Protein AF-A0A7V2IL84-F1 (afdb_monomer_lite)

Secondary structure (DSSP, 8-state):
-----THHHHHHSSGGGSS-------GGGG--TT-BHHHHHHHH---SEE-SSEEEEEEEETTEEEEEEEETTEE-S--EEE-

Radius of gyration: 22.17 Å; chains: 1; bounding box: 34×16×74 Å

pLDDT: mean 79.85, std 20.75, range [43.19, 97.88]

Sequence (83 aa):
MKRVPTYAAMMALMVFLAGCQQPQERPYSQIKVGQTGSQVIALIGAPDTRSPTRWRYERAIVDKTLVIPMEDGQVASKPGFEP

Foldseek 3Di:
DDDDDPVVVVVVVVVVPPPPPPVPPLQLVPADFFAALVVVCVRHNAAPDDDQQKGWHPPSDPVWIWIFGHHPRTRHDRIDIDD

Structure (mmCIF, N/CA/C/O backbone):
data_AF-A0A7V2IL84-F1
#
_entry.id   AF-A0A7V2IL84-F1
#
loop_
_atom_site.group_PDB
_atom_site.id
_atom_site.type_symbol
_atom_site.label_atom_id
_atom_site.label_alt_id
_atom_site.label_comp_id
_atom_site.label_asym_id
_atom_site.label_entity_id
_atom_site.label_seq_id
_atom_site.pdbx_PDB_ins_code
_atom_site.Cartn_x
_atom_site.Cartn_y
_atom_site.Cartn_z
_atom_site.occupancy
_atom_site.B_iso_or_equiv
_atom_site.auth_seq_id
_atom_site.auth_comp_id
_atom_site.auth_asym_id
_atom_site.auth_atom_id
_atom_site.pdbx_PDB_model_num
ATOM 1 N N . MET A 1 1 ? 20.409 -0.899 -66.470 1.00 49.50 1 MET A N 1
ATOM 2 C CA . MET A 1 1 ? 20.588 -1.703 -65.239 1.00 49.50 1 MET A CA 1
ATOM 3 C C . MET A 1 1 ? 21.094 -0.802 -64.121 1.00 49.50 1 MET A C 1
ATOM 5 O O . MET A 1 1 ? 22.178 -0.265 -64.270 1.00 49.50 1 MET A O 1
ATOM 9 N N . LYS A 1 2 ? 20.323 -0.621 -63.043 1.00 43.28 2 LYS A N 1
ATOM 10 C CA . LYS A 1 2 ? 20.799 -0.223 -61.703 1.00 43.28 2 LYS A CA 1
ATOM 11 C C . LYS A 1 2 ? 19.656 -0.524 -60.730 1.00 43.28 2 LYS A C 1
ATOM 13 O O . LYS A 1 2 ? 18.664 0.192 -60.688 1.00 43.28 2 LYS A O 1
ATOM 18 N N . ARG A 1 3 ? 19.741 -1.685 -60.073 1.00 50.06 3 ARG A N 1
ATOM 19 C CA . ARG 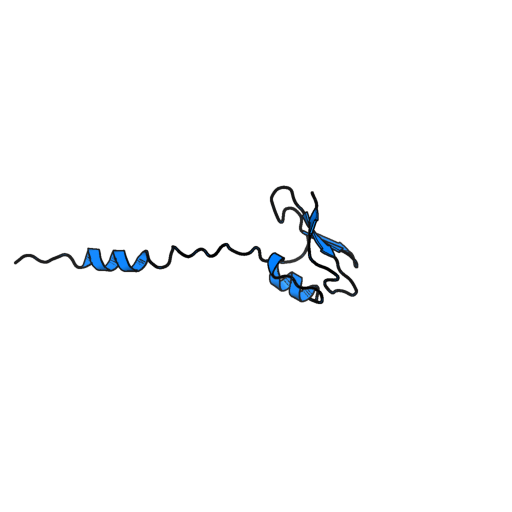A 1 3 ? 18.773 -2.145 -59.070 1.00 50.06 3 ARG A CA 1
ATOM 20 C C . ARG A 1 3 ? 18.995 -1.320 -57.806 1.00 50.06 3 ARG A C 1
ATOM 22 O O . ARG A 1 3 ? 20.075 -1.376 -57.228 1.00 50.06 3 ARG A O 1
ATOM 29 N N . VAL A 1 4 ? 17.992 -0.545 -57.415 1.00 51.06 4 VAL A N 1
ATOM 30 C CA . VAL A 1 4 ? 17.950 0.120 -56.110 1.00 51.06 4 VAL A CA 1
ATOM 31 C C . VAL A 1 4 ? 17.667 -0.974 -55.072 1.00 51.06 4 VAL A C 1
ATOM 33 O O . VAL A 1 4 ? 16.705 -1.721 -55.262 1.00 51.06 4 VAL A O 1
ATOM 36 N N . PRO A 1 5 ? 18.497 -1.166 -54.032 1.00 49.34 5 PRO A N 1
ATOM 37 C CA . PRO A 1 5 ? 18.292 -2.259 -53.093 1.00 49.34 5 PRO A CA 1
ATOM 38 C C . PRO A 1 5 ? 17.094 -1.959 -52.181 1.00 49.34 5 PRO A C 1
ATOM 40 O O . PRO A 1 5 ? 17.127 -1.050 -51.354 1.00 49.34 5 PRO A O 1
ATOM 43 N N . THR A 1 6 ? 16.055 -2.784 -52.309 1.00 53.94 6 THR A N 1
ATOM 44 C CA . THR A 1 6 ? 14.792 -2.819 -51.543 1.00 53.94 6 THR A CA 1
ATOM 45 C C . THR A 1 6 ? 14.973 -2.916 -50.015 1.00 53.94 6 THR A C 1
ATOM 47 O O . THR A 1 6 ? 14.020 -2.761 -49.260 1.00 53.94 6 THR A O 1
ATOM 50 N N . TYR A 1 7 ? 16.197 -3.122 -49.529 1.00 49.00 7 TYR A N 1
ATOM 51 C CA . TYR A 1 7 ? 16.501 -3.292 -48.107 1.00 49.00 7 TYR A CA 1
ATOM 52 C C . TYR A 1 7 ? 16.441 -2.001 -47.278 1.00 49.00 7 TYR A C 1
ATOM 54 O O . TYR A 1 7 ? 16.179 -2.073 -46.080 1.00 49.00 7 TYR A O 1
ATOM 62 N N . ALA A 1 8 ? 16.627 -0.822 -47.882 1.00 48.75 8 ALA A N 1
ATOM 63 C CA . ALA A 1 8 ? 16.580 0.439 -47.132 1.00 48.75 8 ALA A CA 1
ATOM 64 C C . ALA A 1 8 ? 15.152 0.817 -46.691 1.00 48.75 8 ALA A C 1
ATOM 66 O O . ALA A 1 8 ? 14.959 1.367 -45.609 1.00 48.75 8 ALA A O 1
ATOM 67 N N . ALA A 1 9 ? 14.137 0.467 -47.488 1.00 48.03 9 ALA A N 1
ATOM 68 C CA . ALA A 1 9 ? 12.741 0.767 -47.170 1.00 48.03 9 ALA A CA 1
ATOM 69 C C . ALA A 1 9 ? 12.177 -0.124 -46.047 1.00 48.03 9 AL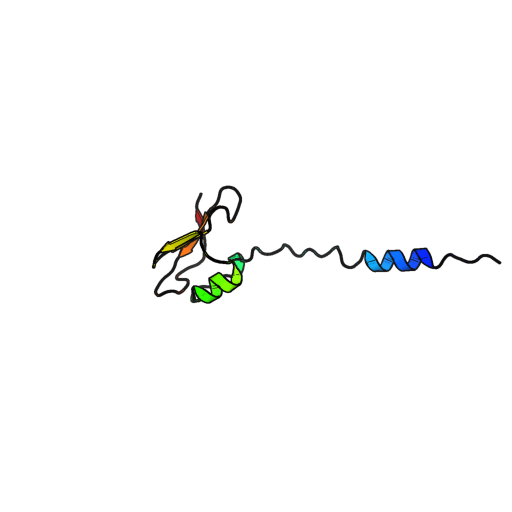A A C 1
ATOM 71 O O . ALA A 1 9 ? 11.288 0.300 -45.313 1.00 48.03 9 ALA A O 1
ATOM 72 N N . MET A 1 10 ? 12.713 -1.338 -45.872 1.00 46.44 10 MET A N 1
ATOM 73 C CA . MET A 1 10 ? 12.221 -2.289 -44.867 1.00 46.44 10 MET A CA 1
ATOM 74 C C . MET A 1 10 ? 12.747 -1.999 -43.449 1.00 46.44 10 MET A C 1
ATOM 76 O O . MET A 1 10 ? 12.120 -2.399 -42.473 1.00 46.44 10 MET A O 1
ATOM 80 N N . MET A 1 11 ? 13.851 -1.252 -43.321 1.00 46.91 11 MET A N 1
ATOM 81 C CA . MET A 1 11 ? 14.410 -0.856 -42.019 1.00 46.91 11 MET A CA 1
ATOM 82 C C . MET A 1 11 ? 13.794 0.432 -41.458 1.00 46.91 11 MET A C 1
ATOM 84 O O . MET A 1 11 ? 13.769 0.620 -40.245 1.00 46.91 11 MET A O 1
ATOM 88 N N . ALA A 1 12 ? 13.237 1.301 -42.307 1.00 44.91 12 ALA A N 1
ATOM 89 C CA . ALA A 1 12 ? 12.582 2.529 -41.851 1.00 44.91 12 ALA A CA 1
ATOM 90 C C . ALA A 1 12 ? 11.217 2.272 -41.181 1.00 44.91 12 ALA A C 1
ATOM 92 O O . ALA A 1 12 ? 10.776 3.074 -40.361 1.00 44.91 12 ALA A O 1
ATOM 93 N N . LEU A 1 13 ? 10.561 1.143 -41.483 1.00 43.19 13 LEU A N 1
ATOM 94 C CA . LEU A 1 13 ? 9.236 0.831 -40.939 1.00 43.19 13 LEU A CA 1
ATOM 95 C C . LEU A 1 13 ? 9.276 0.236 -39.518 1.00 43.19 13 LEU A C 1
ATOM 97 O O . LEU A 1 13 ? 8.274 0.294 -38.814 1.00 43.19 13 LEU A O 1
ATOM 101 N N . MET A 1 14 ? 10.417 -0.298 -39.059 1.00 46.22 14 MET A N 1
ATOM 102 C CA . MET A 1 14 ? 10.520 -0.879 -37.707 1.00 46.22 14 MET A CA 1
ATOM 103 C C . MET A 1 14 ? 10.835 0.139 -36.604 1.00 46.22 14 MET A C 1
ATOM 105 O O . MET A 1 14 ? 10.614 -0.152 -35.432 1.00 46.22 14 MET A O 1
ATOM 109 N N . VAL A 1 15 ? 11.317 1.340 -36.937 1.00 46.88 15 VAL A N 1
ATOM 110 C CA . VAL A 1 15 ? 11.721 2.333 -35.919 1.00 46.88 15 VAL A CA 1
ATOM 111 C C . VAL A 1 15 ? 10.524 3.132 -35.376 1.00 46.88 15 VAL A C 1
ATOM 113 O O . VAL A 1 15 ? 10.609 3.732 -34.308 1.00 46.88 15 VAL A O 1
ATOM 116 N N . PHE A 1 16 ? 9.368 3.097 -36.046 1.00 45.00 16 PHE A N 1
ATOM 117 C CA . PHE A 1 16 ? 8.212 3.925 -35.674 1.00 45.00 16 PHE A CA 1
ATOM 118 C C . PHE A 1 16 ? 7.377 3.407 -34.486 1.00 45.00 16 PHE A C 1
ATOM 120 O O . PHE A 1 16 ? 6.480 4.112 -34.034 1.00 45.00 16 PHE A O 1
ATOM 127 N N . LEU A 1 17 ? 7.672 2.221 -33.936 1.00 48.47 17 LEU A N 1
ATOM 128 C CA . LEU A 1 17 ? 6.941 1.653 -32.787 1.00 48.47 17 LEU A CA 1
ATOM 129 C C . LEU A 1 17 ? 7.698 1.721 -31.449 1.00 48.47 17 LEU A C 1
ATOM 131 O O . LEU A 1 17 ? 7.179 1.256 -30.440 1.00 48.47 17 LEU A O 1
ATOM 135 N N . ALA A 1 18 ? 8.899 2.306 -31.406 1.00 52.53 18 ALA A N 1
ATOM 136 C CA . ALA A 1 18 ? 9.715 2.348 -30.184 1.00 52.53 18 ALA A CA 1
ATOM 137 C C . ALA A 1 18 ? 9.639 3.680 -29.405 1.00 52.53 18 ALA A C 1
ATOM 139 O O . ALA A 1 18 ? 10.225 3.796 -28.333 1.00 52.53 18 ALA A O 1
ATOM 140 N N . GLY A 1 19 ? 8.953 4.701 -29.930 1.00 47.34 19 GLY A N 1
ATOM 141 C CA . GLY A 1 19 ? 9.147 6.088 -29.485 1.00 47.34 19 GLY A CA 1
ATOM 142 C C . GLY A 1 19 ? 8.070 6.706 -28.597 1.00 47.34 19 GLY A C 1
ATOM 143 O O . GLY A 1 19 ? 8.268 7.815 -28.113 1.00 47.34 19 GLY A O 1
ATOM 144 N N . CYS A 1 20 ? 6.946 6.033 -28.353 1.00 45.25 20 CYS A N 1
ATOM 145 C CA . CYS A 1 20 ? 5.946 6.523 -27.405 1.00 45.25 20 CYS A CA 1
ATOM 146 C C . CYS A 1 20 ? 5.959 5.644 -26.159 1.00 45.25 20 CYS A C 1
ATOM 148 O O . CYS A 1 20 ? 4.972 4.988 -25.838 1.00 45.25 20 CYS A O 1
ATOM 150 N N . GLN A 1 21 ? 7.076 5.641 -25.428 1.00 49.97 21 GLN A N 1
ATOM 151 C CA . GLN A 1 21 ? 6.989 5.373 -23.997 1.00 49.97 21 GLN A CA 1
ATOM 152 C C . GLN A 1 21 ? 6.204 6.545 -23.403 1.00 49.97 21 GLN A C 1
ATOM 154 O O . GLN A 1 21 ? 6.776 7.561 -23.009 1.00 49.97 21 GLN A O 1
ATOM 159 N N . GLN A 1 22 ? 4.869 6.433 -23.398 1.00 50.19 22 GLN A N 1
ATOM 160 C CA . GLN A 1 22 ? 4.053 7.205 -22.468 1.00 50.19 22 GLN A CA 1
ATOM 161 C C . GLN A 1 22 ? 4.737 7.095 -21.103 1.00 50.19 22 GLN A C 1
ATOM 163 O O . GLN A 1 22 ? 5.219 6.002 -20.780 1.00 50.19 22 GLN A O 1
ATOM 168 N N . PRO A 1 23 ? 4.828 8.187 -20.322 1.00 52.62 23 PRO A N 1
ATOM 169 C CA . PRO A 1 23 ? 5.311 8.099 -18.954 1.00 52.62 23 PRO A CA 1
ATOM 170 C C . PRO A 1 23 ? 4.564 6.934 -18.321 1.00 52.62 23 PRO A C 1
ATOM 172 O O . PRO A 1 23 ? 3.335 6.966 -18.272 1.00 52.62 23 PRO A O 1
ATOM 175 N N . GLN A 1 24 ? 5.275 5.857 -17.986 1.00 55.44 24 GLN A N 1
ATOM 176 C CA . GLN A 1 24 ? 4.641 4.660 -17.463 1.00 55.44 24 GLN A CA 1
ATOM 177 C C . GLN A 1 24 ? 4.129 5.060 -16.085 1.00 55.44 24 GLN A C 1
ATOM 179 O O . GLN A 1 24 ? 4.889 5.084 -15.114 1.00 55.44 24 GLN A O 1
ATOM 184 N N . GLU A 1 25 ? 2.876 5.518 -16.038 1.00 62.66 25 GLU A N 1
ATOM 185 C CA . GLU A 1 25 ? 2.221 5.911 -14.807 1.00 62.66 25 GLU A CA 1
ATOM 186 C C . GLU A 1 25 ? 2.376 4.742 -13.855 1.00 62.66 25 GLU A C 1
ATOM 188 O O . GLU A 1 25 ? 2.021 3.600 -14.162 1.00 62.66 25 GLU A O 1
ATOM 193 N N . ARG A 1 26 ? 3.033 5.019 -12.732 1.00 76.50 26 ARG A N 1
ATOM 194 C CA . ARG A 1 26 ? 3.347 3.983 -11.767 1.00 76.50 26 ARG A CA 1
ATOM 195 C C . ARG A 1 26 ? 2.030 3.321 -11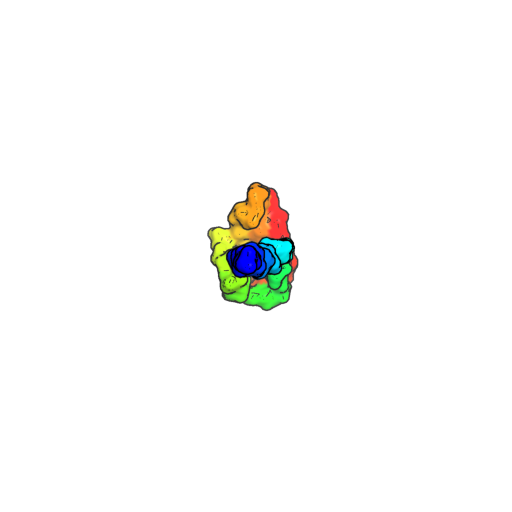.363 1.00 76.50 26 ARG A C 1
ATOM 197 O O . ARG A 1 26 ? 1.108 4.054 -11.028 1.00 76.50 26 ARG A O 1
ATOM 204 N N . PRO A 1 27 ? 1.932 1.984 -11.329 1.00 81.44 27 PRO A N 1
ATOM 205 C CA . PRO A 1 27 ? 0.664 1.282 -11.109 1.00 81.44 27 PRO A CA 1
ATOM 206 C C . PRO A 1 27 ? -0.154 1.787 -9.907 1.00 81.44 27 PRO A C 1
ATOM 208 O O . PRO A 1 27 ? -1.380 1.808 -9.946 1.00 81.44 27 PRO A O 1
ATOM 211 N N . TYR A 1 28 ? 0.513 2.285 -8.859 1.00 84.75 28 TYR A N 1
ATOM 212 C CA . TYR A 1 28 ? -0.141 2.856 -7.683 1.00 84.75 28 TYR A CA 1
ATOM 213 C C . TYR A 1 28 ? -0.908 4.170 -7.933 1.00 84.75 28 TYR A C 1
ATOM 215 O O . TYR A 1 28 ? -1.772 4.515 -7.130 1.00 84.75 28 TYR A O 1
ATOM 223 N N . SER A 1 29 ? -0.635 4.917 -9.012 1.00 87.56 29 SER A N 1
ATOM 224 C CA . SER A 1 29 ? -1.390 6.137 -9.353 1.00 87.56 29 SER A CA 1
ATOM 225 C C . SER A 1 29 ? -2.823 5.829 -9.789 1.00 87.56 29 SER A C 1
ATOM 227 O O . SER A 1 29 ? -3.681 6.708 -9.742 1.00 87.56 29 SER A O 1
ATOM 229 N N . GLN A 1 30 ? -3.092 4.577 -10.163 1.00 90.75 30 GLN A N 1
ATOM 230 C CA . GLN A 1 30 ? -4.407 4.102 -10.583 1.00 90.75 30 GLN A CA 1
ATOM 231 C C . GLN A 1 30 ? -5.278 3.641 -9.401 1.00 90.75 30 GLN A C 1
ATOM 233 O O . GLN A 1 30 ? -6.449 3.310 -9.604 1.00 90.75 30 GLN A O 1
ATOM 238 N N . ILE A 1 31 ? -4.736 3.626 -8.176 1.00 93.94 31 ILE A N 1
ATOM 239 C CA . ILE A 1 31 ? -5.483 3.249 -6.973 1.00 93.94 31 ILE A CA 1
ATOM 240 C C . ILE A 1 31 ? -6.521 4.323 -6.640 1.00 93.94 31 ILE A C 1
ATOM 242 O O . ILE A 1 31 ? -6.220 5.518 -6.598 1.00 93.94 31 ILE A O 1
ATOM 246 N N . LYS A 1 32 ? -7.747 3.883 -6.352 1.00 95.44 32 LYS A N 1
ATOM 247 C CA . LYS A 1 32 ? -8.884 4.744 -6.005 1.00 95.44 32 LYS A CA 1
ATOM 248 C C . LYS A 1 32 ? -9.448 4.378 -4.635 1.00 95.44 32 LYS A C 1
ATOM 250 O O . LYS A 1 32 ? -9.426 3.218 -4.235 1.00 95.44 32 LYS A O 1
ATOM 255 N N . VAL A 1 33 ? -9.994 5.378 -3.946 1.00 96.56 33 VAL A N 1
ATOM 256 C CA . VAL A 1 33 ? -10.753 5.191 -2.699 1.00 96.56 33 VAL A CA 1
ATOM 257 C C . VAL A 1 33 ? -11.938 4.253 -2.950 1.00 96.56 33 VAL A C 1
ATOM 259 O O . VAL A 1 33 ? -12.560 4.316 -4.012 1.00 96.56 33 VAL A O 1
ATOM 262 N N . GLY A 1 34 ? -12.216 3.364 -1.996 1.00 96.81 34 GLY A N 1
ATOM 263 C CA . GLY A 1 34 ? -13.253 2.333 -2.087 1.00 96.81 34 GLY A CA 1
ATOM 264 C C . GLY A 1 34 ? -12.845 1.075 -2.863 1.00 96.81 34 GLY A C 1
ATOM 265 O O . GLY A 1 34 ? -13.614 0.120 -2.922 1.00 96.81 34 GLY A O 1
ATOM 266 N N . GLN A 1 35 ? -11.645 1.017 -3.456 1.00 97.06 35 GLN A N 1
ATOM 267 C CA . GLN A 1 35 ? -11.161 -0.244 -4.022 1.00 97.06 35 GLN A CA 1
ATOM 268 C C . GLN A 1 35 ? -10.939 -1.275 -2.923 1.00 97.06 35 GLN A C 1
ATOM 270 O O . GLN A 1 35 ? -10.391 -0.971 -1.869 1.00 97.06 35 GLN A O 1
ATOM 275 N N . THR A 1 36 ? -11.304 -2.520 -3.194 1.00 97.44 36 THR A N 1
ATOM 276 C CA . THR A 1 36 ? -11.015 -3.633 -2.286 1.00 97.44 36 THR A CA 1
ATOM 277 C C . THR A 1 36 ? -9.519 -3.938 -2.262 1.00 97.44 36 THR A C 1
ATOM 279 O O . THR A 1 36 ? -8.820 -3.787 -3.269 1.00 97.44 36 THR A O 1
ATOM 282 N N . GLY A 1 37 ? -9.028 -4.466 -1.143 1.00 95.62 37 GLY A N 1
ATOM 283 C CA . GLY A 1 37 ? -7.651 -4.944 -1.038 1.00 95.62 37 GLY A CA 1
ATOM 284 C C . GLY A 1 37 ? -7.284 -5.952 -2.136 1.00 95.62 37 GLY A C 1
ATOM 285 O O . GLY A 1 37 ? -6.179 -5.903 -2.665 1.00 95.62 37 GLY A O 1
ATOM 286 N N . SER A 1 38 ? -8.219 -6.810 -2.557 1.00 96.69 38 SER A N 1
ATOM 287 C CA . SER A 1 38 ? -8.005 -7.757 -3.662 1.00 96.69 38 SER A CA 1
ATOM 288 C C . SER A 1 38 ? -7.777 -7.065 -5.009 1.00 96.69 38 SER A C 1
ATOM 290 O O . SER A 1 38 ? -6.918 -7.495 -5.774 1.00 96.69 38 SER A O 1
ATOM 292 N N . GLN A 1 39 ? -8.501 -5.977 -5.297 1.00 96.56 39 GLN A N 1
ATOM 293 C CA . GLN A 1 39 ? -8.279 -5.174 -6.506 1.00 96.56 39 GLN A CA 1
ATOM 294 C C . GLN A 1 39 ? -6.918 -4.476 -6.471 1.00 96.56 39 G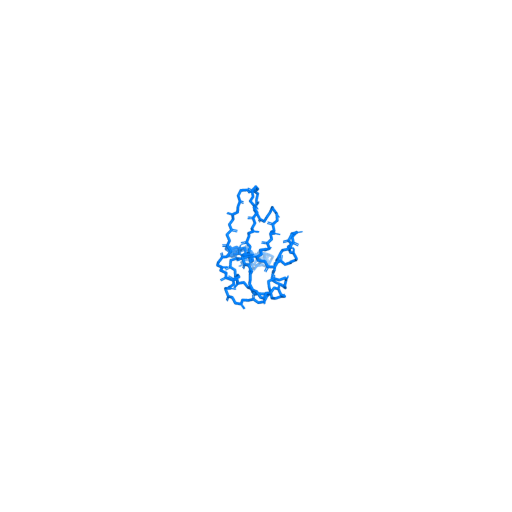LN A C 1
ATOM 296 O O . GLN A 1 39 ? -6.220 -4.450 -7.481 1.00 96.56 39 GLN A O 1
ATOM 301 N N . VAL A 1 40 ? -6.516 -3.961 -5.307 1.00 95.38 40 VAL A N 1
ATOM 302 C CA . VAL A 1 40 ? -5.182 -3.373 -5.121 1.00 95.38 40 VAL A CA 1
ATOM 303 C C . VAL A 1 40 ? -4.093 -4.429 -5.339 1.00 95.38 40 VAL A C 1
ATOM 305 O O . VAL A 1 40 ? -3.136 -4.168 -6.064 1.00 95.38 40 VAL A O 1
ATOM 308 N N . ILE A 1 41 ? -4.264 -5.641 -4.796 1.00 95.25 41 ILE A N 1
ATOM 309 C CA . ILE A 1 41 ? -3.316 -6.752 -4.987 1.00 95.25 41 ILE A CA 1
ATOM 310 C C . ILE A 1 41 ? -3.206 -7.145 -6.457 1.00 95.25 41 ILE A C 1
ATOM 312 O O . ILE A 1 41 ? -2.104 -7.367 -6.951 1.00 95.25 41 ILE A O 1
ATOM 316 N N . ALA A 1 42 ? -4.331 -7.215 -7.168 1.00 94.44 42 ALA A N 1
ATOM 317 C CA . ALA A 1 42 ? -4.332 -7.513 -8.595 1.00 94.44 42 ALA A CA 1
ATOM 318 C C . ALA A 1 42 ? -3.608 -6.435 -9.422 1.00 94.44 42 ALA A C 1
ATOM 320 O O . ALA A 1 42 ? -3.051 -6.744 -10.471 1.00 94.44 42 ALA A O 1
ATOM 321 N N . LEU A 1 43 ? -3.608 -5.184 -8.951 1.00 92.31 43 LEU A N 1
ATOM 322 C CA . LEU A 1 43 ? -3.010 -4.048 -9.647 1.00 92.31 43 LEU A CA 1
ATOM 323 C C . LEU A 1 43 ? -1.503 -3.912 -9.394 1.00 92.31 43 LEU A C 1
ATOM 325 O O . LEU A 1 43 ? -0.749 -3.665 -10.334 1.00 92.31 43 LEU A O 1
ATOM 329 N N . ILE A 1 44 ? -1.067 -4.018 -8.133 1.00 92.19 44 ILE A N 1
ATOM 330 C CA . ILE A 1 44 ? 0.316 -3.695 -7.734 1.00 92.19 44 ILE A CA 1
ATOM 331 C C . ILE A 1 44 ? 1.034 -4.808 -6.962 1.00 92.19 44 ILE A C 1
ATOM 333 O O . ILE A 1 44 ? 2.185 -4.629 -6.572 1.00 92.19 44 ILE A O 1
ATOM 337 N N . GLY A 1 45 ? 0.385 -5.955 -6.758 1.00 93.25 45 GLY A N 1
ATOM 338 C CA . GLY A 1 45 ? 0.915 -7.069 -5.977 1.00 93.25 45 GLY A CA 1
ATOM 339 C C . GLY A 1 45 ? 0.568 -6.994 -4.489 1.00 93.25 45 GLY A C 1
ATOM 340 O O . GLY A 1 45 ? -0.161 -6.120 -4.028 1.00 93.25 45 GLY A O 1
ATOM 341 N N . ALA A 1 46 ? 1.064 -7.962 -3.719 1.00 95.38 46 ALA A N 1
ATOM 342 C CA . ALA A 1 46 ? 0.851 -7.991 -2.277 1.00 95.38 46 ALA A CA 1
ATOM 343 C C . ALA A 1 46 ? 1.727 -6.942 -1.563 1.00 95.38 46 ALA A C 1
ATOM 345 O O . ALA A 1 46 ? 2.884 -6.783 -1.940 1.00 95.38 46 ALA A O 1
ATOM 346 N N . PRO A 1 47 ? 1.213 -6.268 -0.518 1.00 95.75 47 PRO A N 1
ATOM 347 C CA . PRO A 1 47 ? 2.033 -5.415 0.339 1.00 95.75 47 PRO A CA 1
ATOM 348 C C . PRO A 1 47 ? 3.000 -6.245 1.182 1.00 95.75 47 PRO A C 1
ATOM 350 O O . PRO A 1 47 ? 2.669 -7.369 1.574 1.00 95.75 47 PRO A O 1
ATOM 353 N N . ASP A 1 48 ? 4.128 -5.642 1.545 1.00 96.19 48 ASP A N 1
ATOM 354 C CA . ASP A 1 48 ? 5.104 -6.213 2.476 1.00 96.19 48 ASP A CA 1
ATOM 355 C C . ASP A 1 48 ? 4.528 -6.310 3.893 1.00 96.19 48 ASP A C 1
ATOM 357 O O . ASP A 1 48 ? 4.734 -7.295 4.598 1.00 96.19 48 ASP A O 1
ATOM 361 N N . THR A 1 49 ? 3.750 -5.301 4.307 1.00 96.19 49 THR A N 1
ATOM 362 C CA . THR A 1 49 ? 3.058 -5.293 5.605 1.00 96.19 49 THR A CA 1
ATOM 363 C C . THR A 1 49 ? 1.567 -5.013 5.440 1.00 96.19 49 THR A C 1
ATOM 365 O O . THR A 1 49 ? 1.173 -4.025 4.815 1.00 96.19 49 THR A O 1
ATOM 368 N N . ARG A 1 50 ? 0.729 -5.848 6.071 1.00 95.50 50 ARG A N 1
ATOM 369 C CA . ARG A 1 50 ? -0.731 -5.674 6.148 1.00 95.50 50 ARG A CA 1
ATOM 370 C C . ARG A 1 50 ? -1.172 -5.411 7.581 1.00 95.50 50 ARG A C 1
ATOM 372 O O . ARG A 1 50 ? -0.956 -6.247 8.451 1.00 95.50 50 ARG A O 1
ATOM 379 N N . SER A 1 51 ? -1.872 -4.306 7.801 1.00 94.12 51 SER A N 1
ATOM 380 C CA . SER A 1 51 ? -2.732 -4.109 8.966 1.00 94.12 51 SER A CA 1
ATOM 381 C C . SER A 1 51 ? -4.173 -3.820 8.516 1.00 94.12 51 SER A C 1
ATOM 383 O O . SER A 1 51 ? -4.388 -3.484 7.346 1.00 94.12 51 SER A O 1
ATOM 385 N N . PRO A 1 52 ? -5.172 -3.937 9.411 1.00 93.38 52 PRO A N 1
ATOM 386 C CA . PRO A 1 52 ? -6.565 -3.629 9.078 1.00 93.38 52 PRO A CA 1
ATOM 387 C C . PRO A 1 52 ? -6.764 -2.199 8.567 1.00 93.38 52 PRO A C 1
ATOM 389 O O . PRO A 1 52 ? -7.627 -1.963 7.730 1.00 93.38 52 PRO A O 1
ATOM 392 N N . THR A 1 53 ? -5.942 -1.263 9.049 1.00 96.12 53 THR A N 1
ATOM 393 C CA . THR A 1 53 ? -6.061 0.167 8.748 1.00 96.12 53 THR A CA 1
ATOM 394 C C . THR A 1 53 ? -5.032 0.676 7.742 1.00 96.12 53 THR A C 1
ATOM 396 O O . THR A 1 53 ? -5.088 1.829 7.310 1.00 96.12 53 THR A O 1
ATOM 399 N N . ARG A 1 54 ? -4.028 -0.137 7.397 1.00 95.94 54 ARG A N 1
ATOM 400 C CA . ARG A 1 54 ? -2.856 0.348 6.669 1.00 95.94 54 ARG A CA 1
ATOM 401 C C . ARG A 1 54 ? -2.078 -0.764 5.986 1.00 95.94 54 ARG A C 1
ATOM 403 O O . ARG A 1 54 ? -1.617 -1.708 6.625 1.00 95.94 54 ARG A O 1
ATOM 410 N N . TRP A 1 55 ? -1.841 -0.612 4.692 1.00 96.94 55 TRP A N 1
ATOM 411 C CA . TRP A 1 55 ? -0.947 -1.479 3.929 1.00 96.94 55 TRP A CA 1
ATOM 412 C C . TRP A 1 55 ? 0.306 -0.714 3.514 1.00 96.94 55 TRP A C 1
ATOM 414 O O . TRP A 1 55 ? 0.224 0.465 3.157 1.00 96.94 55 TRP A O 1
ATOM 424 N N . ARG A 1 56 ? 1.467 -1.371 3.584 1.00 96.56 56 ARG A N 1
ATOM 425 C CA . ARG A 1 56 ? 2.772 -0.771 3.271 1.00 96.56 56 ARG A CA 1
ATOM 426 C C . ARG A 1 56 ? 3.483 -1.585 2.196 1.00 96.56 56 ARG A C 1
ATOM 428 O O . ARG A 1 56 ? 3.549 -2.807 2.309 1.00 96.56 56 ARG A O 1
ATOM 435 N N . TYR A 1 57 ? 4.002 -0.880 1.198 1.00 94.50 57 TYR A N 1
ATOM 436 C CA . TYR A 1 57 ? 4.859 -1.410 0.143 1.00 94.50 57 TYR A CA 1
ATOM 437 C C . TYR A 1 57 ? 6.212 -0.714 0.248 1.00 94.50 57 TYR A C 1
ATOM 439 O O . TYR A 1 57 ? 6.348 0.472 -0.081 1.00 94.50 57 TYR A O 1
ATOM 447 N N . GLU A 1 58 ? 7.194 -1.426 0.770 1.00 91.94 58 GLU A N 1
ATOM 448 C CA . GLU A 1 58 ? 8.545 -0.928 0.960 1.00 91.94 58 GLU A CA 1
ATOM 449 C C . GLU A 1 58 ? 9.245 -0.795 -0.393 1.00 91.94 58 GLU A C 1
ATOM 451 O O . GLU A 1 58 ? 9.008 -1.558 -1.330 1.00 91.94 58 GLU A O 1
ATOM 456 N N . ARG A 1 59 ? 10.113 0.214 -0.524 1.00 83.50 59 ARG A N 1
ATOM 457 C CA . ARG A 1 59 ? 10.910 0.450 -1.742 1.00 83.50 59 ARG A CA 1
ATOM 458 C C . ARG A 1 59 ? 10.074 0.598 -3.024 1.00 83.50 59 ARG A C 1
ATOM 460 O O . ARG A 1 59 ? 10.596 0.418 -4.126 1.00 83.50 59 ARG A O 1
ATOM 467 N N . ALA A 1 60 ? 8.801 0.990 -2.906 1.00 81.50 60 ALA A N 1
ATOM 468 C CA . ALA A 1 60 ? 7.941 1.311 -4.049 1.00 81.50 60 ALA A CA 1
ATOM 469 C C . ALA A 1 60 ? 8.570 2.408 -4.932 1.00 81.50 60 ALA A C 1
ATOM 471 O O . ALA A 1 60 ? 8.437 2.415 -6.161 1.00 81.50 60 ALA A O 1
ATOM 472 N N . ILE A 1 61 ? 9.311 3.319 -4.300 1.00 83.06 61 ILE A N 1
ATOM 473 C CA . ILE A 1 61 ? 10.295 4.210 -4.919 1.00 83.06 61 ILE A CA 1
ATOM 474 C C . ILE A 1 61 ? 11.586 4.080 -4.098 1.00 83.06 61 ILE A C 1
ATOM 476 O O . ILE A 1 61 ? 11.533 3.684 -2.935 1.00 83.06 61 ILE A O 1
ATOM 480 N N . VAL A 1 62 ? 12.741 4.396 -4.695 1.00 83.44 62 VAL A N 1
ATOM 481 C CA . VAL A 1 62 ? 14.014 4.505 -3.963 1.00 83.44 62 VAL A CA 1
ATOM 482 C C . VAL A 1 62 ? 13.789 5.351 -2.706 1.00 83.44 62 VAL A C 1
ATOM 484 O O . VAL A 1 62 ? 13.275 6.466 -2.805 1.00 83.44 62 VAL A O 1
ATOM 487 N N . ASP A 1 63 ? 14.100 4.760 -1.553 1.00 84.62 63 ASP A N 1
ATOM 488 C CA . ASP A 1 63 ? 13.983 5.349 -0.214 1.00 84.62 63 ASP A CA 1
ATOM 489 C C . ASP A 1 63 ? 12.588 5.872 0.156 1.00 84.62 63 ASP A C 1
ATOM 491 O O . ASP A 1 63 ? 12.465 6.837 0.905 1.00 84.62 63 ASP A O 1
ATOM 495 N N . LYS A 1 64 ? 11.517 5.283 -0.398 1.00 89.38 64 LYS A N 1
ATOM 496 C CA . LYS A 1 64 ? 10.146 5.607 0.016 1.00 89.38 64 LYS A CA 1
ATOM 497 C C . LYS A 1 64 ? 9.263 4.379 0.113 1.00 89.38 64 LYS A C 1
ATOM 499 O O . LYS A 1 64 ? 9.236 3.526 -0.781 1.00 89.38 64 LYS A O 1
ATOM 504 N N . THR A 1 65 ? 8.452 4.364 1.159 1.00 93.44 65 THR A N 1
ATOM 505 C CA . THR A 1 65 ? 7.405 3.366 1.374 1.00 93.44 65 THR A CA 1
ATOM 506 C C . THR A 1 65 ? 6.077 3.912 0.866 1.00 93.44 65 THR A C 1
ATOM 508 O O . THR A 1 65 ? 5.635 4.976 1.297 1.00 93.44 65 THR A O 1
ATOM 511 N N . LEU A 1 66 ? 5.419 3.194 -0.044 1.00 94.81 66 LEU A N 1
ATOM 512 C CA . LEU A 1 66 ? 4.040 3.502 -0.421 1.00 94.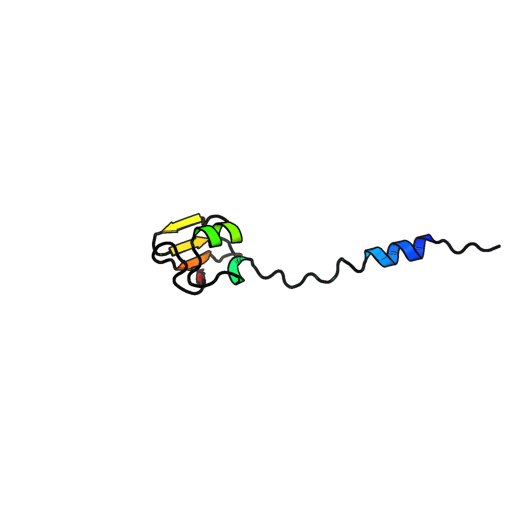81 66 LEU A CA 1
ATOM 513 C C . LEU A 1 66 ? 3.111 3.006 0.686 1.00 94.81 66 LEU A C 1
ATOM 515 O O . LEU A 1 66 ? 3.175 1.852 1.110 1.00 94.81 66 LEU A O 1
ATOM 519 N N . VAL A 1 67 ? 2.216 3.881 1.118 1.00 96.69 67 VAL A N 1
ATOM 520 C CA . VAL A 1 67 ? 1.224 3.611 2.149 1.00 96.69 67 VAL A CA 1
ATOM 521 C C . VAL A 1 67 ? -0.162 3.737 1.553 1.00 96.69 67 VAL A C 1
ATOM 523 O O . VAL A 1 67 ? -0.507 4.763 0.964 1.00 96.69 67 VAL A O 1
ATOM 526 N N . ILE A 1 68 ? -0.975 2.712 1.777 1.00 97.12 68 ILE A N 1
ATOM 527 C CA . ILE A 1 68 ? -2.387 2.700 1.417 1.00 97.12 68 ILE A CA 1
ATOM 528 C C . ILE A 1 68 ? -3.198 2.615 2.713 1.00 97.12 68 ILE A C 1
ATOM 530 O O . ILE A 1 68 ? -3.157 1.580 3.386 1.00 97.12 68 ILE A O 1
ATOM 534 N N . PRO A 1 69 ? -3.900 3.690 3.101 1.00 97.75 69 PRO A N 1
ATOM 535 C CA . PRO A 1 69 ? -4.856 3.650 4.200 1.00 97.75 69 PRO A CA 1
ATOM 536 C C . PRO A 1 69 ? -6.018 2.724 3.844 1.00 97.75 69 PRO A C 1
ATOM 538 O O . PRO A 1 69 ? -6.577 2.824 2.750 1.00 97.75 69 PRO A O 1
ATOM 541 N N . MET A 1 70 ? -6.366 1.830 4.762 1.00 97.88 70 MET A N 1
ATOM 542 C CA . MET A 1 70 ? -7.414 0.829 4.586 1.00 97.88 70 MET A CA 1
ATOM 543 C C . MET A 1 70 ? -8.493 0.991 5.657 1.00 97.88 70 MET A C 1
ATOM 545 O O . MET A 1 70 ? -8.207 1.436 6.763 1.00 97.88 70 MET A O 1
ATOM 549 N N . GLU A 1 71 ? -9.722 0.620 5.334 1.00 97.38 71 GLU A N 1
ATOM 550 C CA . GLU A 1 71 ? -10.857 0.559 6.255 1.00 97.38 71 GLU A CA 1
ATOM 551 C C . GLU A 1 71 ? -11.819 -0.507 5.729 1.00 97.38 71 GLU A C 1
ATOM 553 O O . GLU A 1 71 ? -12.090 -0.551 4.530 1.00 97.38 71 GLU A O 1
ATOM 558 N N . ASP A 1 72 ? -12.235 -1.443 6.586 1.00 95.50 72 ASP A N 1
ATOM 559 C CA . ASP A 1 72 ? -13.104 -2.573 6.217 1.00 95.50 72 ASP A CA 1
ATOM 560 C C . ASP A 1 72 ? -12.656 -3.335 4.951 1.00 95.50 72 ASP A C 1
ATOM 562 O O . ASP A 1 72 ? -13.452 -3.781 4.122 1.00 95.50 72 ASP A O 1
ATOM 566 N N . GLY A 1 73 ? -11.336 -3.476 4.781 1.00 94.75 73 GLY A N 1
ATOM 567 C CA . GLY A 1 73 ? -10.730 -4.166 3.638 1.00 94.75 73 GLY A CA 1
ATOM 568 C C . GLY A 1 73 ? -10.745 -3.376 2.324 1.00 94.75 73 GLY A C 1
ATOM 569 O O . GLY A 1 73 ? -10.400 -3.939 1.281 1.00 94.75 73 GLY A O 1
ATOM 570 N N . GLN A 1 74 ? -11.102 -2.093 2.358 1.00 97.62 74 GLN A N 1
ATOM 571 C CA . GLN A 1 74 ? -11.120 -1.182 1.214 1.00 97.62 74 GLN A CA 1
ATOM 572 C C . GLN A 1 74 ? -10.148 -0.016 1.406 1.00 97.62 74 GLN A C 1
ATOM 574 O O . GLN A 1 74 ? -9.760 0.299 2.524 1.00 97.62 74 GLN A O 1
ATOM 579 N N . VAL A 1 75 ? -9.746 0.634 0.316 1.00 97.31 75 VAL A N 1
ATOM 580 C CA . VAL A 1 75 ? -8.906 1.837 0.346 1.00 97.31 75 VAL A CA 1
ATOM 581 C C . VAL A 1 75 ? -9.701 2.983 0.967 1.00 97.31 75 VAL A C 1
ATOM 583 O O . VAL A 1 75 ? -10.655 3.470 0.362 1.00 97.31 75 VAL A O 1
ATOM 586 N N . ALA A 1 76 ? -9.288 3.432 2.147 1.00 97.56 76 ALA A N 1
ATOM 587 C CA . ALA A 1 76 ? -9.989 4.460 2.915 1.00 97.56 76 ALA A CA 1
ATOM 588 C C . ALA A 1 76 ? -9.713 5.875 2.390 1.00 97.56 76 ALA A C 1
ATOM 590 O O . ALA A 1 76 ? -10.579 6.745 2.400 1.00 97.56 76 ALA A O 1
ATOM 591 N N . SER A 1 77 ? -8.492 6.128 1.915 1.00 96.31 77 SER A N 1
ATOM 592 C CA . SER A 1 77 ? -8.095 7.439 1.400 1.00 96.31 77 SER A CA 1
ATOM 593 C C . SER A 1 77 ? -6.966 7.334 0.376 1.00 96.31 77 SER A C 1
ATOM 595 O O . SER A 1 77 ? -6.470 6.250 0.066 1.00 96.31 77 SER A O 1
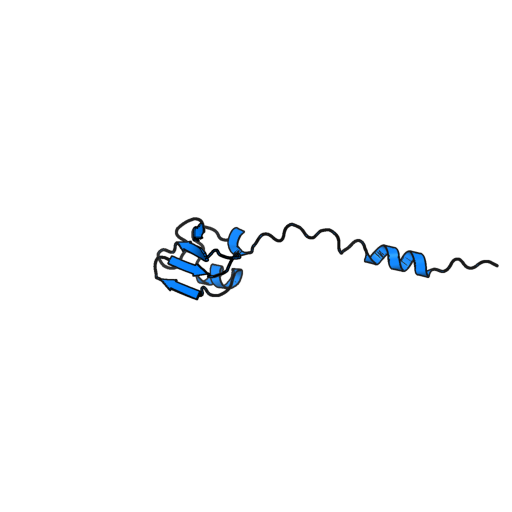ATOM 597 N N . LYS A 1 78 ? -6.601 8.473 -0.224 1.00 94.56 78 LYS A N 1
ATOM 598 C CA . LYS A 1 78 ? -5.592 8.531 -1.285 1.00 94.56 78 LYS A CA 1
ATOM 599 C C . LYS A 1 78 ? -4.246 7.967 -0.786 1.00 94.56 78 LYS A C 1
ATOM 601 O O . LYS A 1 78 ? -3.779 8.411 0.263 1.00 94.56 78 LYS A O 1
ATOM 606 N N . PRO A 1 79 ? -3.590 7.066 -1.545 1.00 94.00 79 PRO A N 1
ATOM 607 C CA . PRO A 1 79 ? -2.267 6.568 -1.184 1.00 94.00 79 PRO A CA 1
ATOM 608 C C . PRO A 1 79 ? -1.223 7.681 -1.070 1.00 94.00 79 PRO A C 1
ATOM 610 O O . PRO A 1 79 ? -1.259 8.669 -1.812 1.00 94.00 79 PRO A O 1
ATOM 613 N N . GLY A 1 80 ? -0.271 7.488 -0.162 1.00 93.50 80 GLY A N 1
ATOM 614 C CA . GLY A 1 80 ? 0.806 8.433 0.123 1.00 93.50 80 GLY A CA 1
ATOM 615 C C . GLY A 1 80 ? 2.169 7.756 0.215 1.00 93.50 80 GLY A C 1
ATOM 616 O O . GLY A 1 80 ? 2.268 6.532 0.189 1.00 93.50 80 GLY A O 1
ATOM 617 N N . PHE A 1 81 ? 3.221 8.563 0.333 1.00 93.12 81 PHE A N 1
ATOM 618 C CA . PHE A 1 81 ? 4.582 8.076 0.548 1.00 93.12 81 PHE A CA 1
ATOM 619 C C . PHE A 1 81 ? 5.085 8.489 1.918 1.00 93.12 81 PHE A C 1
ATOM 621 O O . PHE A 1 81 ? 4.945 9.648 2.308 1.00 93.12 81 PHE A O 1
ATOM 628 N N . GLU A 1 82 ? 5.713 7.544 2.597 1.00 91.38 82 GLU A N 1
ATOM 629 C CA . GLU A 1 82 ? 6.538 7.794 3.768 1.00 91.38 82 GLU A CA 1
ATOM 630 C C . GLU A 1 82 ? 8.023 7.701 3.409 1.00 91.38 82 GLU A C 1
ATOM 632 O O . GLU A 1 82 ? 8.359 6.988 2.451 1.00 91.38 82 GLU A O 1
ATOM 637 N N . PRO A 1 83 ? 8.885 8.430 4.143 1.00 86.12 83 PRO A N 1
ATOM 638 C CA . PRO A 1 83 ? 10.325 8.204 4.104 1.00 86.12 83 PRO A CA 1
ATOM 639 C C . PRO A 1 83 ? 10.690 6.777 4.539 1.00 86.12 83 PRO A C 1
ATOM 641 O O . PRO A 1 83 ? 9.896 6.138 5.272 1.00 86.12 83 PRO A O 1
#